Protein AF-A0A957EC47-F1 (afdb_monomer_lite)

Sequence (109 aa):
MLLVYLGIAWFFGLWLASVVTLDWWLWLALGVIGLVTAVLLRRRQKFSWGLACVGVLALGGMRYATAVPIINAQHIAYYNGSRSVTITGLVVAEPDVSDRFVNLRVDVD

pLDDT: mean 83.7, std 4.1, range [61.59, 90.0]

Secondary structure (DSSP, 8-state):
-HHHHHHHHHHHHHHHHHHS---HHHHHHHHHHHHHHHHHTTTSHHHHHHHHHHHHHHHHHHHHHHHS----TTSGGGGTT-S------EE-S--EE-SS-EE--EE--

Foldseek 3Di:
DLVVLLVVLLVLLLVVLVVDVDALVVLQVQLVVLQVVLVVCVVVVVSSSVSNSSNSSSVSSSVNNVPDDPDDPVDPVVCPPPPDDDDDFAQPDDWDDDPVDTDTDGDDD

Radius of gyration: 21.93 Å; chains: 1; bounding box: 46×29×59 Å

Structure (mmCIF, N/CA/C/O backbone):
data_AF-A0A957EC47-F1
#
_entry.id   AF-A0A957EC47-F1
#
loop_
_atom_site.group_PDB
_atom_site.id
_atom_site.type_symbol
_atom_site.label_atom_id
_atom_site.label_alt_id
_atom_site.label_comp_id
_atom_site.label_asym_id
_atom_site.label_entity_id
_atom_site.label_seq_id
_atom_site.pdbx_PDB_ins_code
_atom_site.Cartn_x
_atom_site.Cartn_y
_atom_site.Cartn_z
_atom_site.occupancy
_atom_site.B_iso_or_equiv
_atom_site.auth_seq_id
_atom_site.auth_comp_id
_atom_site.auth_asym_id
_atom_site.auth_atom_id
_atom_site.pdbx_PDB_model_num
ATOM 1 N N . MET A 1 1 ? -21.854 14.545 9.546 1.00 73.50 1 MET A N 1
ATOM 2 C CA . MET A 1 1 ? -20.525 14.679 10.192 1.00 73.50 1 MET A CA 1
ATOM 3 C C . MET A 1 1 ? -19.776 13.359 10.283 1.00 73.50 1 MET A C 1
ATOM 5 O O . MET A 1 1 ? -18.597 13.340 9.980 1.00 73.50 1 MET A O 1
ATOM 9 N N . LEU A 1 2 ? -20.440 12.245 10.613 1.00 78.56 2 LEU A N 1
ATOM 10 C CA . LEU A 1 2 ? -19.786 10.934 10.708 1.00 78.56 2 LEU A CA 1
ATOM 11 C C . LEU A 1 2 ? -19.033 10.503 9.433 1.00 78.56 2 LEU A C 1
ATOM 13 O O . LEU A 1 2 ? -17.893 10.064 9.512 1.00 78.56 2 LEU A O 1
ATOM 17 N N . LEU A 1 3 ? -19.639 10.706 8.259 1.00 80.38 3 LEU A N 1
ATOM 18 C CA . LEU A 1 3 ? -19.008 10.426 6.963 1.00 80.38 3 LEU A CA 1
ATOM 19 C C . LEU A 1 3 ? -17.696 11.196 6.753 1.00 80.38 3 LEU A C 1
ATOM 21 O O . LEU A 1 3 ? -16.766 10.657 6.167 1.00 80.38 3 LEU A O 1
ATOM 25 N N . VAL A 1 4 ? -17.600 12.427 7.271 1.00 86.88 4 VAL A N 1
ATOM 26 C CA . VAL A 1 4 ? -16.375 13.236 7.189 1.00 86.88 4 VAL A CA 1
ATOM 27 C C . VAL A 1 4 ? -15.268 12.596 8.025 1.00 86.88 4 VAL A C 1
ATOM 29 O O . VAL A 1 4 ? -14.156 12.437 7.536 1.00 86.88 4 VAL A O 1
ATOM 32 N N . TYR A 1 5 ? -15.577 12.147 9.246 1.00 84.19 5 TYR A N 1
ATOM 33 C CA . TYR A 1 5 ? -14.606 11.442 10.090 1.00 84.19 5 TYR A CA 1
ATOM 34 C C . TYR A 1 5 ? -14.149 10.114 9.478 1.00 84.19 5 TYR A C 1
ATOM 36 O O . TYR A 1 5 ? -12.961 9.810 9.525 1.00 84.19 5 TYR A O 1
ATOM 44 N N . LEU A 1 6 ? -15.060 9.353 8.862 1.00 81.31 6 LEU A N 1
ATOM 45 C CA . LEU A 1 6 ? -14.709 8.111 8.164 1.00 81.31 6 LEU A CA 1
ATOM 46 C C . LEU A 1 6 ? -13.836 8.374 6.932 1.00 81.31 6 LEU A C 1
ATOM 48 O O . LEU A 1 6 ? -12.869 7.652 6.710 1.00 81.31 6 LEU A O 1
ATOM 52 N N . GLY A 1 7 ? -14.137 9.424 6.164 1.00 86.56 7 GLY A N 1
ATOM 53 C CA . GLY A 1 7 ? -13.311 9.843 5.033 1.00 86.56 7 GLY A CA 1
ATOM 54 C C . GLY A 1 7 ? -11.905 10.256 5.471 1.00 86.56 7 GLY A C 1
ATOM 55 O O . GLY A 1 7 ? -10.924 9.790 4.899 1.00 86.56 7 GLY A O 1
ATOM 56 N N . ILE A 1 8 ? -11.791 11.063 6.531 1.00 89.00 8 ILE A N 1
ATOM 57 C CA . ILE A 1 8 ? -10.489 11.445 7.098 1.00 89.00 8 ILE A CA 1
ATOM 58 C C . ILE A 1 8 ? -9.731 10.205 7.580 1.00 89.00 8 ILE A C 1
ATOM 60 O O . ILE A 1 8 ? -8.559 10.057 7.248 1.00 89.00 8 ILE A O 1
ATOM 64 N N . ALA A 1 9 ? -10.386 9.291 8.303 1.00 87.00 9 ALA A N 1
ATOM 65 C CA . ALA A 1 9 ? -9.766 8.050 8.768 1.00 87.00 9 ALA A CA 1
ATOM 66 C C . ALA A 1 9 ? -9.257 7.185 7.601 1.00 87.00 9 ALA A C 1
ATOM 68 O O . ALA A 1 9 ? -8.156 6.646 7.676 1.00 87.00 9 ALA A O 1
ATOM 69 N N . TRP A 1 10 ? -10.015 7.109 6.504 1.00 88.19 10 TRP A N 1
ATOM 70 C CA . TRP A 1 10 ? -9.608 6.412 5.285 1.00 88.19 10 TRP A CA 1
ATOM 71 C C . TRP A 1 10 ? -8.344 7.018 4.659 1.00 88.19 10 TRP A C 1
ATOM 73 O O . TRP A 1 10 ? -7.378 6.298 4.404 1.00 88.19 10 TRP A O 1
ATOM 83 N N . PHE A 1 11 ? -8.315 8.340 4.456 1.00 89.62 11 PHE A N 1
ATOM 84 C CA . PHE A 1 11 ? -7.132 9.033 3.926 1.00 89.62 11 PHE A CA 1
ATOM 85 C C . PHE A 1 11 ? -5.923 8.914 4.855 1.00 89.62 11 PHE A C 1
ATOM 87 O O . PHE A 1 11 ? -4.800 8.729 4.388 1.00 89.62 11 PHE A O 1
ATOM 94 N N . PHE A 1 12 ? -6.146 8.965 6.168 1.00 89.19 12 PHE A N 1
ATOM 95 C CA . PHE A 1 12 ? -5.083 8.759 7.145 1.00 89.19 12 PHE A CA 1
ATOM 96 C C . PHE A 1 12 ? -4.521 7.334 7.072 1.00 89.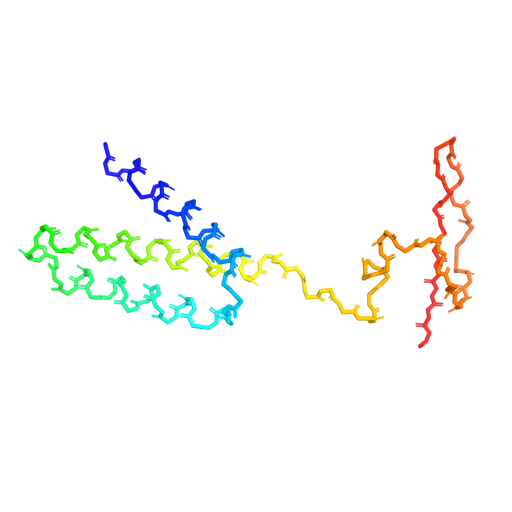19 12 PHE A C 1
ATOM 98 O O . PHE A 1 12 ? -3.319 7.143 7.213 1.00 89.19 12 PHE A O 1
ATOM 105 N N . GLY A 1 13 ? -5.368 6.341 6.788 1.00 83.81 13 GLY A N 1
ATOM 106 C CA . GLY A 1 13 ? -4.961 4.952 6.574 1.00 83.81 13 GLY A CA 1
ATOM 107 C C . GLY A 1 13 ? -4.122 4.747 5.319 1.00 83.81 13 GLY A C 1
ATOM 108 O O . GLY A 1 13 ? -3.110 4.054 5.369 1.00 83.81 13 GLY A O 1
ATOM 109 N N . LEU A 1 14 ? -4.493 5.410 4.220 1.00 86.44 14 LEU A N 1
ATOM 110 C CA . LEU A 1 14 ? -3.688 5.473 2.994 1.00 86.44 14 LEU A CA 1
ATOM 111 C C . LEU A 1 14 ? -2.298 6.061 3.267 1.00 86.44 14 LEU A C 1
ATOM 113 O O . LEU A 1 14 ? -1.291 5.474 2.878 1.00 86.44 14 LEU A O 1
ATOM 117 N N . TRP A 1 15 ? -2.242 7.199 3.964 1.00 90.00 15 TRP A N 1
ATOM 118 C CA . TRP A 1 15 ? -0.97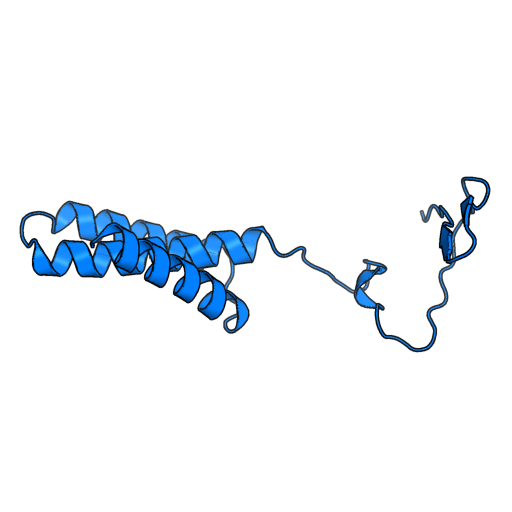4 7.831 4.326 1.00 90.00 15 TRP A CA 1
ATOM 119 C C . TRP A 1 15 ? -0.141 6.938 5.254 1.00 90.00 15 TRP A C 1
ATOM 121 O O . TRP A 1 15 ? 1.046 6.738 5.009 1.00 90.00 15 TRP A O 1
ATOM 131 N N . LEU A 1 16 ? -0.754 6.331 6.272 1.00 87.56 16 LEU A N 1
ATOM 132 C CA . LEU A 1 16 ? -0.049 5.447 7.198 1.00 87.56 16 LEU A CA 1
ATOM 133 C C . LEU A 1 16 ? 0.543 4.224 6.477 1.00 87.56 16 LEU A C 1
ATOM 135 O O . LEU A 1 16 ? 1.693 3.876 6.724 1.00 87.56 16 LEU A O 1
ATOM 139 N N . ALA A 1 17 ? -0.186 3.624 5.534 1.00 86.44 17 ALA A N 1
ATOM 140 C CA . ALA A 1 17 ? 0.324 2.525 4.711 1.00 86.44 17 ALA A CA 1
ATOM 141 C C . ALA A 1 17 ? 1.409 2.947 3.710 1.00 86.44 17 ALA A C 1
ATOM 143 O O . ALA A 1 17 ? 2.174 2.102 3.255 1.00 86.44 17 ALA A O 1
ATOM 144 N N . SER A 1 18 ? 1.515 4.239 3.386 1.00 84.19 18 SER A N 1
ATOM 145 C CA . SER A 1 18 ? 2.631 4.752 2.583 1.00 84.19 18 SER A CA 1
ATOM 146 C C . SER A 1 18 ? 3.940 4.846 3.371 1.00 84.19 18 SER A C 1
ATOM 148 O O . SER A 1 18 ? 5.013 4.717 2.789 1.00 84.19 18 SER A O 1
ATOM 150 N N . VAL A 1 19 ? 3.856 5.048 4.690 1.00 88.00 19 VAL A N 1
ATOM 151 C CA . VAL A 1 19 ? 5.027 5.166 5.574 1.00 88.00 19 VAL A CA 1
ATOM 152 C C . VAL A 1 19 ? 5.410 3.812 6.163 1.00 88.00 19 VAL A C 1
ATOM 154 O O . VAL A 1 19 ? 6.590 3.529 6.361 1.00 88.00 19 VAL A O 1
ATOM 157 N N . VAL A 1 20 ? 4.418 2.970 6.455 1.00 85.81 20 VAL A N 1
ATOM 158 C CA . VAL A 1 20 ? 4.630 1.681 7.102 1.00 85.81 20 VAL A CA 1
ATOM 159 C C . VAL A 1 20 ? 4.477 0.548 6.093 1.00 85.81 20 VAL A C 1
ATOM 161 O O . VAL A 1 20 ? 3.379 0.255 5.619 1.00 85.81 20 VAL A O 1
ATOM 164 N N . THR A 1 21 ? 5.581 -0.141 5.816 1.00 80.50 21 THR A N 1
ATOM 165 C CA . THR A 1 21 ? 5.620 -1.327 4.955 1.00 80.50 21 THR A CA 1
ATOM 166 C C . THR A 1 21 ? 5.109 -2.549 5.719 1.00 80.50 21 THR A C 1
ATOM 168 O O . THR A 1 21 ? 5.888 -3.359 6.219 1.00 80.50 21 THR A O 1
ATOM 171 N N . LEU A 1 22 ? 3.789 -2.647 5.870 1.00 81.38 22 LEU A N 1
ATOM 172 C CA . LEU A 1 22 ? 3.109 -3.851 6.352 1.00 81.38 22 LEU A CA 1
ATOM 173 C C . LEU A 1 22 ? 2.526 -4.638 5.179 1.00 81.38 22 LEU A C 1
ATOM 175 O O . LEU A 1 22 ? 1.958 -4.051 4.256 1.00 81.38 22 LEU A O 1
ATOM 179 N N . ASP A 1 23 ? 2.568 -5.965 5.283 1.00 84.50 23 ASP A N 1
ATOM 180 C CA . ASP A 1 23 ? 1.867 -6.848 4.356 1.00 84.50 23 ASP A CA 1
ATOM 181 C C . ASP A 1 23 ? 0.357 -6.591 4.371 1.00 84.50 23 ASP A C 1
ATOM 183 O O . ASP A 1 23 ? -0.260 -6.320 5.408 1.00 84.50 23 ASP A O 1
ATOM 187 N N . TRP A 1 24 ? -0.266 -6.736 3.203 1.00 83.25 24 TRP A N 1
ATOM 188 C CA . TRP A 1 24 ? -1.696 -6.485 3.013 1.00 83.25 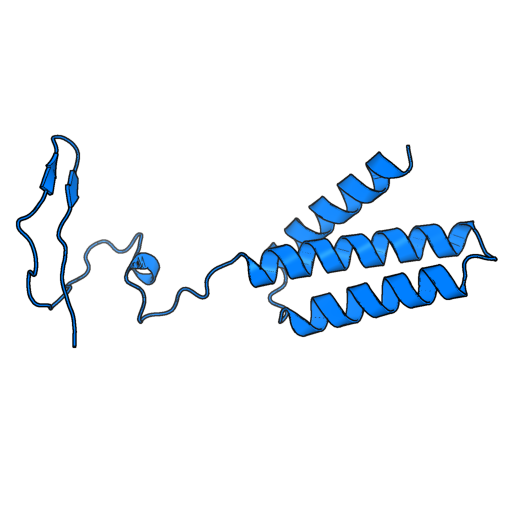24 TRP A CA 1
ATOM 189 C C . TRP A 1 24 ? -2.590 -7.334 3.935 1.00 83.25 24 TRP A C 1
ATOM 191 O O . TRP A 1 24 ? -3.657 -6.874 4.347 1.00 83.25 24 TRP A O 1
ATOM 201 N N . TRP A 1 25 ? -2.151 -8.543 4.307 1.00 86.50 25 TRP A N 1
ATOM 202 C CA . TRP A 1 25 ? -2.868 -9.420 5.238 1.00 86.50 25 TRP A CA 1
ATOM 203 C C . TRP A 1 25 ? -2.983 -8.834 6.642 1.00 86.50 25 TRP A C 1
ATOM 205 O O . TRP A 1 25 ? -4.022 -8.994 7.282 1.00 86.50 25 TRP A O 1
ATOM 215 N N . LEU A 1 26 ? -1.947 -8.141 7.124 1.00 87.06 26 LEU A N 1
ATOM 216 C CA . LEU A 1 26 ? -1.963 -7.524 8.450 1.00 87.06 26 LEU A CA 1
ATOM 217 C C . LEU A 1 26 ? -2.943 -6.349 8.485 1.00 87.06 26 LEU A C 1
ATOM 219 O O . LEU A 1 26 ? -3.727 -6.228 9.427 1.00 87.06 26 LEU A O 1
ATOM 223 N N . TRP A 1 27 ? -2.966 -5.536 7.425 1.00 86.38 27 TRP A N 1
ATOM 224 C CA . TRP A 1 27 ? -3.960 -4.474 7.259 1.00 86.38 27 TRP A CA 1
ATOM 225 C C . TRP A 1 27 ? -5.389 -5.022 7.226 1.00 86.38 27 TRP A C 1
ATOM 227 O O . TRP A 1 27 ? -6.275 -4.486 7.895 1.00 86.38 27 TRP A O 1
ATOM 237 N N . LEU A 1 28 ? -5.606 -6.127 6.507 1.00 86.25 28 LEU A N 1
ATOM 238 C CA . LEU A 1 28 ? -6.898 -6.806 6.459 1.00 86.25 28 LEU A CA 1
ATOM 239 C C . LEU A 1 28 ? -7.300 -7.328 7.844 1.00 86.25 28 LEU A C 1
ATOM 241 O O . LEU A 1 28 ? -8.415 -7.063 8.291 1.00 86.25 28 LEU A O 1
ATOM 245 N N . ALA A 1 29 ? -6.399 -8.020 8.544 1.00 89.06 29 ALA A N 1
ATOM 246 C CA . ALA A 1 29 ? -6.662 -8.557 9.876 1.00 89.06 29 ALA A CA 1
ATOM 247 C C . ALA A 1 29 ? -7.044 -7.445 10.867 1.00 89.06 29 ALA A C 1
ATOM 249 O O . ALA A 1 29 ? -8.056 -7.563 11.559 1.00 89.06 29 ALA A O 1
ATOM 250 N N . LEU A 1 30 ? -6.299 -6.335 10.883 1.00 87.88 30 LEU A N 1
ATOM 251 C CA . LEU A 1 30 ? -6.605 -5.170 11.719 1.00 87.88 30 LEU A CA 1
ATOM 252 C C . LEU A 1 30 ? -7.961 -4.544 11.366 1.00 87.88 30 LEU A C 1
ATOM 254 O O . LEU A 1 30 ? -8.740 -4.221 12.266 1.00 87.88 30 LEU A O 1
ATOM 258 N N . GLY A 1 31 ? -8.273 -4.420 10.073 1.00 87.75 31 GLY A N 1
ATOM 259 C CA . GLY A 1 31 ? -9.558 -3.902 9.603 1.00 87.75 31 GLY A CA 1
ATOM 260 C C . GLY A 1 31 ? -10.736 -4.775 10.024 1.00 87.75 31 GLY A C 1
ATOM 261 O O . GLY A 1 31 ? -11.718 -4.270 10.571 1.00 87.75 31 GLY A O 1
ATOM 262 N N . VAL A 1 32 ? -10.620 -6.093 9.842 1.00 88.56 32 VAL A N 1
ATOM 263 C CA . VAL A 1 32 ? -11.654 -7.061 10.232 1.00 88.56 32 VAL A CA 1
ATOM 264 C C . VAL A 1 32 ? -11.844 -7.071 11.744 1.00 88.56 32 VAL A C 1
ATOM 266 O O . VAL A 1 32 ? -12.979 -6.968 12.205 1.00 88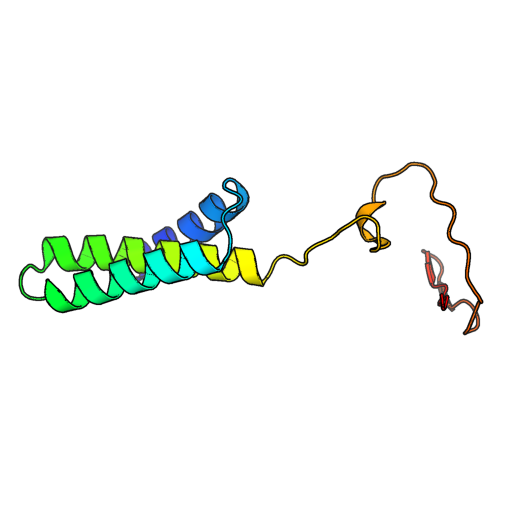.56 32 VAL A O 1
ATOM 269 N N . ILE A 1 33 ? -10.765 -7.126 12.528 1.00 88.88 33 ILE A N 1
ATOM 270 C CA . ILE A 1 33 ? -10.851 -7.092 13.994 1.00 88.88 33 ILE A CA 1
ATOM 271 C C . ILE A 1 33 ? -11.507 -5.784 14.453 1.00 88.88 33 ILE A C 1
ATOM 273 O O . ILE A 1 33 ? -12.421 -5.822 15.280 1.00 88.88 33 ILE A O 1
ATOM 277 N N . GLY A 1 34 ? -11.107 -4.640 13.890 1.00 84.62 34 GLY A N 1
ATOM 278 C CA . GLY A 1 34 ? -11.690 -3.332 14.202 1.00 84.62 34 GLY A CA 1
ATOM 279 C C . GLY A 1 34 ? -13.190 -3.261 13.902 1.00 84.62 34 GLY A C 1
ATOM 280 O O . GLY A 1 34 ? -13.972 -2.797 14.731 1.00 84.62 34 GLY A O 1
ATOM 281 N N . LEU A 1 3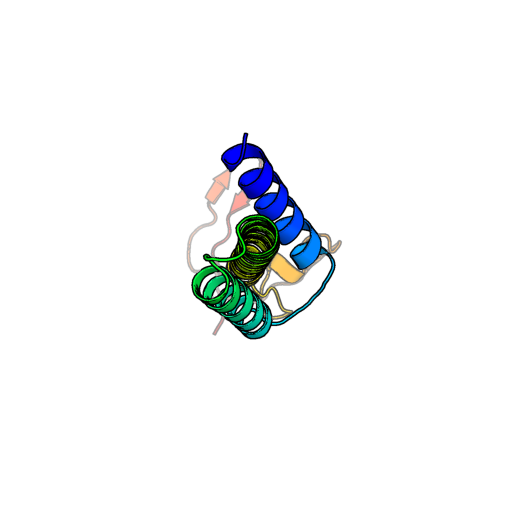5 ? -13.626 -3.796 12.761 1.00 85.38 35 LEU A N 1
ATOM 282 C CA . LEU A 1 35 ? -15.044 -3.823 12.394 1.00 85.38 35 LEU A CA 1
ATOM 283 C C . LEU A 1 35 ? -15.857 -4.819 13.229 1.00 85.38 35 LEU A C 1
ATOM 285 O O . LEU A 1 35 ? -16.938 -4.476 13.708 1.00 85.38 35 LEU A O 1
ATOM 289 N N . VAL A 1 36 ? -15.345 -6.030 13.456 1.00 87.62 36 VAL A N 1
ATOM 290 C CA . VAL A 1 36 ? -16.024 -7.055 14.267 1.00 87.62 36 VAL A CA 1
ATOM 291 C C . VAL A 1 36 ? -16.204 -6.562 15.702 1.00 87.62 36 VAL A C 1
ATOM 293 O O . VAL A 1 36 ? -17.301 -6.641 16.258 1.00 87.62 36 VAL A O 1
ATOM 296 N N . THR A 1 37 ? -15.158 -5.983 16.291 1.00 84.94 37 THR A N 1
ATOM 297 C CA . THR A 1 37 ? -15.235 -5.396 17.636 1.00 84.94 37 THR A CA 1
ATOM 298 C C . THR A 1 37 ? -16.166 -4.183 17.677 1.00 84.94 37 THR A C 1
ATOM 300 O O . THR A 1 37 ? -16.941 -4.061 18.628 1.00 84.94 37 THR A O 1
ATOM 303 N N . ALA A 1 38 ? -16.194 -3.339 16.639 1.00 85.56 38 ALA A N 1
ATOM 304 C CA . ALA A 1 38 ? -17.159 -2.241 16.536 1.00 85.56 38 ALA A CA 1
ATOM 305 C C . ALA A 1 38 ? -18.617 -2.738 16.529 1.00 85.56 38 ALA A C 1
ATOM 307 O O . ALA A 1 38 ? -19.464 -2.148 17.210 1.00 85.56 38 ALA A O 1
ATOM 308 N N . VAL A 1 39 ? -18.906 -3.833 15.813 1.00 84.81 39 VAL A N 1
ATOM 309 C CA . VAL A 1 39 ? -20.242 -4.453 15.748 1.00 84.81 39 VAL A CA 1
ATOM 310 C C . VAL A 1 39 ? -20.623 -5.099 17.082 1.00 84.81 39 VAL A C 1
ATOM 312 O O . VAL A 1 39 ? -21.747 -4.905 17.555 1.00 84.81 39 VAL A O 1
ATOM 315 N N . LEU A 1 40 ? -19.700 -5.813 17.732 1.00 86.19 40 LEU A N 1
ATOM 316 C CA . LEU A 1 40 ? -19.929 -6.423 19.047 1.00 86.19 40 LEU A CA 1
ATOM 317 C C . LEU A 1 40 ? -20.193 -5.363 20.128 1.00 86.19 40 LEU A C 1
ATOM 319 O O . LEU A 1 40 ? -21.102 -5.514 20.947 1.00 86.19 40 LEU A O 1
ATOM 323 N N . LEU A 1 41 ? -19.458 -4.247 20.095 1.00 84.12 41 LEU A N 1
ATOM 324 C CA . LEU A 1 41 ? -19.594 -3.145 21.049 1.00 84.12 41 LEU A CA 1
ATOM 325 C C . LEU A 1 41 ? -20.618 -2.084 20.615 1.00 84.12 41 LEU A C 1
ATOM 327 O O . LEU A 1 41 ? -20.680 -1.020 21.233 1.00 84.12 41 LEU A O 1
ATOM 331 N N . ARG A 1 42 ? -21.494 -2.362 19.637 1.00 78.25 42 ARG A N 1
ATOM 332 C CA . ARG A 1 42 ? -22.526 -1.410 19.161 1.00 78.25 42 ARG A CA 1
ATOM 333 C C . ARG A 1 42 ? -23.436 -0.852 20.263 1.00 78.25 42 ARG A C 1
ATOM 335 O O . ARG A 1 42 ? -23.964 0.248 20.134 1.00 78.25 42 ARG A O 1
ATOM 342 N N . ARG A 1 43 ? -23.601 -1.584 21.376 1.00 78.75 43 ARG A N 1
ATOM 343 C CA . ARG A 1 43 ? -24.344 -1.117 22.566 1.00 78.75 43 ARG A CA 1
ATOM 344 C C . ARG A 1 43 ? -23.636 0.024 23.308 1.00 78.75 43 ARG A C 1
ATOM 346 O O . ARG A 1 43 ? -24.287 0.807 23.989 1.00 78.75 43 ARG A O 1
ATOM 353 N N . ARG A 1 44 ? -22.316 0.148 23.166 1.00 75.56 44 ARG A N 1
ATOM 354 C CA . ARG A 1 44 ? -21.483 1.226 23.713 1.00 75.56 44 ARG A CA 1
ATOM 355 C C . ARG A 1 44 ? -21.148 2.202 22.580 1.00 75.56 44 ARG A C 1
ATOM 357 O O . ARG A 1 44 ? -20.009 2.264 22.125 1.00 75.56 44 ARG A O 1
ATOM 364 N N . GLN A 1 45 ? -22.160 2.961 22.146 1.00 70.88 45 GLN A N 1
ATOM 365 C CA . GLN A 1 45 ? -22.133 3.909 21.014 1.00 70.88 45 GLN A CA 1
ATOM 366 C C . GLN A 1 45 ? -20.795 4.657 20.846 1.00 70.88 45 GLN A C 1
ATOM 368 O O . GLN A 1 45 ? -20.215 4.629 19.769 1.00 70.88 45 GLN A O 1
ATOM 373 N N . LYS A 1 46 ? -20.248 5.263 21.912 1.00 76.06 46 LYS A N 1
ATOM 374 C CA . LYS A 1 46 ? -18.985 6.028 21.842 1.00 76.06 46 LYS A CA 1
ATOM 375 C C . LYS A 1 46 ? -17.763 5.183 21.450 1.00 76.06 46 LYS A C 1
ATOM 377 O O . LYS A 1 46 ? -16.925 5.650 20.690 1.00 76.06 46 LYS A O 1
ATOM 382 N N . PHE A 1 47 ? -17.665 3.952 21.953 1.00 76.69 47 PHE A N 1
ATOM 383 C CA . PHE A 1 47 ? -16.540 3.052 21.668 1.00 76.69 47 PHE A CA 1
ATOM 384 C C . PHE A 1 47 ? -16.663 2.418 20.278 1.00 76.69 47 PHE A C 1
ATOM 386 O O . PHE A 1 47 ? -15.672 2.296 19.563 1.00 76.69 47 PHE A O 1
ATOM 393 N N . SER A 1 48 ? -17.891 2.073 19.879 1.00 79.44 48 SER A N 1
ATOM 394 C CA . SER A 1 48 ? -18.191 1.482 18.569 1.00 79.44 48 SER A CA 1
ATOM 395 C C . SER A 1 48 ? -17.754 2.390 17.413 1.00 79.44 48 SER A C 1
ATOM 397 O O . SER A 1 48 ? -17.129 1.914 16.470 1.00 79.44 48 SER A O 1
ATOM 399 N N . TRP A 1 49 ? -17.977 3.705 17.520 1.00 78.62 49 TRP A N 1
ATOM 400 C CA . TRP A 1 49 ? -17.559 4.653 16.482 1.00 78.62 49 TRP A CA 1
ATOM 401 C C . TRP A 1 49 ? -16.038 4.813 16.370 1.00 78.62 49 TRP A C 1
ATOM 403 O O . TRP A 1 49 ? -15.523 4.889 15.258 1.00 78.62 49 TRP A O 1
ATOM 413 N N . GLY A 1 50 ? -15.308 4.807 17.492 1.00 81.19 50 GLY A N 1
ATOM 414 C CA . GLY A 1 50 ? -13.841 4.842 17.471 1.00 81.19 50 GLY A CA 1
ATOM 415 C C . GLY A 1 50 ? -13.248 3.609 16.784 1.00 81.19 50 GLY A C 1
ATOM 416 O O . GLY A 1 50 ? -12.382 3.731 15.921 1.00 81.19 50 GLY A O 1
ATOM 417 N N . LEU A 1 51 ? -13.783 2.428 17.101 1.00 80.75 51 LEU A N 1
ATOM 418 C CA . LEU A 1 51 ? -13.373 1.160 16.488 1.00 80.75 51 LEU A CA 1
ATOM 419 C C . LEU A 1 51 ? -13.744 1.084 15.002 1.00 80.75 51 LEU A C 1
ATOM 421 O O . LEU A 1 51 ? -12.951 0.597 14.199 1.00 80.75 51 LEU A O 1
ATOM 425 N N . ALA A 1 52 ? -14.898 1.634 14.613 1.00 80.00 52 ALA A N 1
ATOM 426 C CA . ALA A 1 52 ? -15.283 1.744 13.209 1.00 80.00 52 ALA A CA 1
ATOM 427 C C . ALA A 1 52 ? -14.306 2.632 12.417 1.00 80.00 52 ALA A C 1
ATOM 429 O O . ALA A 1 52 ? -13.905 2.255 11.318 1.00 80.00 52 ALA A O 1
ATOM 430 N N . CYS A 1 53 ? -13.863 3.765 12.979 1.00 81.38 53 CYS A N 1
ATOM 431 C CA . CYS A 1 53 ? -12.838 4.605 12.352 1.00 81.38 53 CYS A CA 1
ATOM 432 C C . CYS A 1 53 ? -11.505 3.864 12.187 1.00 81.38 53 CYS A C 1
ATOM 434 O O . CYS A 1 53 ? -10.898 3.951 11.123 1.00 81.38 53 CYS A O 1
ATOM 436 N N . VAL A 1 54 ? -11.067 3.106 13.199 1.00 83.94 54 VAL A N 1
ATOM 437 C CA . VAL A 1 54 ? -9.846 2.283 13.111 1.00 83.94 54 VAL A CA 1
ATOM 438 C C . VAL A 1 54 ? -9.987 1.199 12.037 1.00 83.94 54 VAL A C 1
ATOM 440 O O . VAL A 1 54 ? -9.061 0.988 11.257 1.00 83.94 54 VAL A O 1
ATOM 443 N N . GLY A 1 55 ? -11.155 0.558 11.941 1.00 85.31 55 GLY A N 1
ATOM 444 C CA . GLY A 1 55 ? -11.440 -0.427 10.897 1.00 85.31 55 GLY A CA 1
ATOM 445 C C . GLY A 1 55 ? -11.367 0.172 9.489 1.00 85.31 55 GLY A C 1
ATOM 446 O O . GLY A 1 55 ? -10.717 -0.389 8.609 1.00 85.31 55 GLY A O 1
ATOM 447 N N . VAL A 1 56 ? -11.973 1.344 9.283 1.00 85.69 56 VAL A N 1
ATOM 448 C CA . VAL A 1 56 ? -11.940 2.058 7.993 1.00 85.69 56 VAL A CA 1
ATOM 449 C C . VAL A 1 56 ? -10.532 2.550 7.648 1.00 85.69 56 VAL A C 1
ATOM 451 O O . VAL A 1 56 ? -10.129 2.455 6.491 1.00 85.69 56 VAL A O 1
ATOM 454 N N . LEU A 1 57 ? -9.754 2.998 8.636 1.00 88.25 57 LEU A N 1
ATOM 455 C CA . LEU A 1 57 ? -8.342 3.345 8.461 1.00 88.25 57 LEU A CA 1
ATOM 456 C C . LEU A 1 57 ? -7.542 2.134 7.967 1.00 88.25 57 LEU A C 1
ATOM 458 O O . LEU A 1 57 ? -6.826 2.226 6.970 1.00 88.25 57 LEU A O 1
ATOM 462 N N . ALA A 1 58 ? -7.700 0.983 8.618 1.00 86.31 58 ALA A N 1
ATOM 463 C CA . ALA A 1 58 ? -6.974 -0.223 8.241 1.00 86.31 58 ALA A CA 1
ATOM 464 C C . ALA A 1 58 ? -7.357 -0.734 6.838 1.00 86.31 58 ALA A C 1
ATOM 466 O O . ALA A 1 58 ? -6.490 -1.165 6.079 1.00 86.31 58 ALA A O 1
ATOM 467 N N . LEU A 1 59 ? -8.630 -0.607 6.448 1.00 85.75 59 LEU A N 1
ATOM 468 C CA . LEU A 1 59 ? -9.074 -0.904 5.082 1.00 85.75 59 LEU A CA 1
ATOM 469 C C . LEU A 1 59 ? -8.480 0.061 4.044 1.00 85.75 59 LEU A C 1
ATOM 471 O O . LEU A 1 59 ? -8.128 -0.373 2.945 1.00 85.75 59 LEU A O 1
ATOM 475 N N . GLY A 1 60 ? -8.317 1.340 4.392 1.00 86.19 60 GLY A N 1
ATOM 476 C CA . GLY A 1 60 ? -7.603 2.310 3.557 1.00 86.19 60 GLY A CA 1
ATOM 477 C C . GLY A 1 60 ? -6.153 1.887 3.315 1.00 86.19 60 GLY A C 1
ATOM 478 O O . GLY A 1 60 ? -5.681 1.909 2.176 1.00 86.19 60 GLY A O 1
ATOM 479 N N . GLY A 1 61 ? -5.479 1.403 4.362 1.00 84.81 61 GLY A N 1
ATOM 480 C CA . GLY A 1 61 ? -4.123 0.867 4.258 1.00 84.81 61 GLY A CA 1
ATOM 481 C C . GLY A 1 61 ? -4.027 -0.414 3.424 1.00 84.81 61 GLY A C 1
ATOM 482 O O . GLY A 1 61 ? -3.159 -0.524 2.560 1.00 84.81 61 GLY A O 1
ATOM 483 N N . MET A 1 62 ? -4.979 -1.342 3.577 1.00 87.56 62 MET A N 1
ATOM 484 C CA . MET A 1 62 ? -5.077 -2.539 2.728 1.00 87.56 62 MET A CA 1
ATOM 485 C C . MET A 1 62 ? -5.263 -2.167 1.250 1.00 87.56 62 MET A C 1
ATOM 487 O O . MET A 1 62 ? -4.632 -2.756 0.366 1.00 87.56 62 MET A O 1
ATOM 491 N N . ARG A 1 63 ? -6.122 -1.181 0.957 1.00 87.25 63 ARG A N 1
ATOM 492 C CA . ARG A 1 63 ? -6.355 -0.720 -0.417 1.00 87.25 63 ARG A CA 1
ATOM 493 C C . ARG A 1 63 ? -5.089 -0.142 -1.035 1.00 87.25 63 ARG A C 1
ATOM 495 O O . ARG A 1 63 ? -4.870 -0.364 -2.221 1.00 87.25 63 ARG A O 1
ATOM 502 N N . TYR A 1 64 ? -4.279 0.571 -0.253 1.00 86.75 64 TYR A N 1
ATOM 503 C CA . TYR A 1 64 ? -2.977 1.062 -0.697 1.00 86.75 64 TYR A CA 1
ATOM 504 C C . TYR A 1 64 ? -2.011 -0.095 -0.971 1.00 86.75 64 TYR A C 1
ATOM 506 O O . TYR A 1 64 ? -1.512 -0.215 -2.085 1.00 86.75 64 TYR A O 1
ATOM 514 N N . ALA A 1 65 ? -1.829 -0.996 -0.001 1.00 84.06 65 ALA A N 1
ATOM 515 C CA . ALA A 1 65 ? -0.903 -2.125 -0.107 1.00 84.06 65 ALA A CA 1
ATOM 516 C C . ALA A 1 65 ? -1.215 -3.059 -1.292 1.00 84.06 65 ALA A C 1
ATOM 518 O O . ALA A 1 65 ? -0.310 -3.639 -1.876 1.00 84.06 65 ALA A O 1
ATOM 519 N N . THR A 1 66 ? -2.491 -3.186 -1.667 1.00 84.75 66 THR A N 1
ATOM 520 C CA . THR A 1 66 ? -2.924 -3.973 -2.838 1.00 84.75 66 THR A CA 1
ATOM 521 C C . THR A 1 66 ? -2.865 -3.200 -4.156 1.00 84.75 66 THR A C 1
ATOM 523 O O . THR A 1 66 ? -2.810 -3.812 -5.218 1.00 84.75 66 THR A O 1
ATOM 526 N N . ALA A 1 67 ? -2.906 -1.865 -4.116 1.00 86.19 67 ALA A N 1
ATOM 527 C CA . ALA A 1 67 ? -2.831 -1.024 -5.310 1.00 86.19 67 ALA A CA 1
ATOM 528 C C . ALA A 1 67 ? -1.403 -0.813 -5.795 1.00 86.19 67 ALA A C 1
ATOM 530 O O . ALA A 1 67 ? -1.195 -0.608 -6.990 1.00 86.19 67 ALA A O 1
ATOM 531 N N . VAL A 1 68 ? -0.449 -0.765 -4.863 1.00 82.75 68 VAL A N 1
ATOM 532 C CA . VAL A 1 68 ? 0.944 -0.480 -5.184 1.00 82.75 68 VAL A CA 1
ATOM 533 C C . VAL A 1 68 ? 1.548 -1.719 -5.846 1.00 82.75 68 VAL A C 1
ATOM 535 O O . VAL A 1 68 ? 1.627 -2.769 -5.207 1.00 82.75 68 VAL A O 1
ATOM 538 N N . PRO A 1 69 ? 1.971 -1.627 -7.119 1.00 80.12 69 PRO A N 1
ATOM 539 C CA . PRO A 1 69 ? 2.648 -2.733 -7.770 1.00 80.12 69 PRO A CA 1
ATOM 540 C C . PRO A 1 69 ? 3.999 -2.982 -7.097 1.00 80.12 69 PRO A C 1
ATOM 542 O O . PRO A 1 69 ? 4.720 -2.047 -6.741 1.00 80.12 69 PRO A O 1
ATOM 545 N N . ILE A 1 70 ? 4.361 -4.255 -6.949 1.00 80.75 70 ILE A N 1
ATOM 546 C CA . ILE A 1 70 ? 5.672 -4.652 -6.434 1.00 80.75 70 ILE A CA 1
ATOM 547 C C . ILE A 1 70 ? 6.687 -4.469 -7.566 1.00 80.75 70 ILE A C 1
ATOM 549 O O . ILE A 1 70 ? 6.869 -5.348 -8.405 1.00 80.75 70 ILE A O 1
ATOM 553 N N . ILE A 1 71 ? 7.330 -3.304 -7.607 1.00 82.81 71 ILE A N 1
ATOM 554 C CA . ILE A 1 71 ? 8.385 -2.998 -8.576 1.00 82.81 71 ILE A CA 1
ATOM 555 C C . ILE A 1 71 ? 9.708 -3.536 -8.025 1.00 82.81 71 ILE A C 1
ATOM 557 O O . ILE A 1 71 ? 1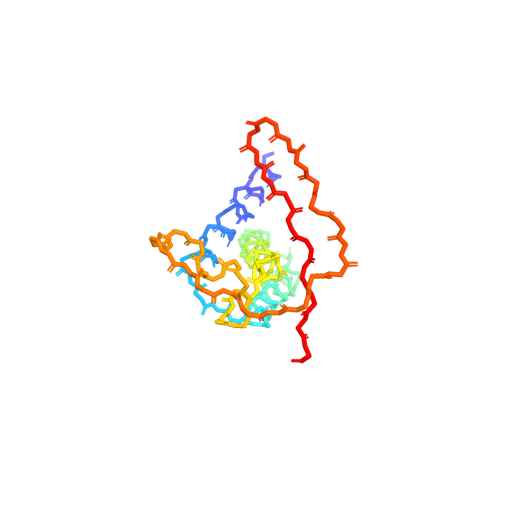0.223 -3.048 -7.021 1.00 82.81 71 ILE A O 1
ATOM 561 N N . ASN A 1 72 ? 10.261 -4.548 -8.685 1.00 83.19 72 ASN A N 1
ATOM 562 C CA . ASN A 1 72 ? 11.551 -5.154 -8.345 1.00 83.19 72 ASN A CA 1
ATOM 563 C C . ASN A 1 72 ? 12.528 -5.043 -9.528 1.00 83.19 72 ASN A C 1
ATOM 565 O O . ASN A 1 72 ? 12.142 -4.587 -10.598 1.00 83.19 72 ASN A O 1
ATOM 569 N N . ALA A 1 73 ? 13.770 -5.507 -9.365 1.00 82.81 73 ALA A N 1
ATOM 570 C CA . ALA A 1 73 ? 14.798 -5.446 -10.412 1.00 82.81 73 ALA A CA 1
ATOM 571 C C . ALA A 1 73 ? 14.433 -6.167 -11.730 1.00 82.81 73 ALA A C 1
ATOM 573 O O . ALA A 1 73 ? 15.087 -5.941 -12.740 1.00 82.81 73 ALA A O 1
ATOM 574 N N . GLN A 1 74 ? 13.392 -7.008 -11.749 1.00 83.00 74 GLN A N 1
ATOM 575 C CA . GLN A 1 74 ? 12.882 -7.616 -12.984 1.00 83.00 74 GLN A CA 1
ATOM 576 C C . GLN A 1 74 ? 11.902 -6.713 -13.747 1.00 83.00 74 GLN A C 1
ATOM 578 O O . GLN A 1 74 ? 11.533 -7.015 -14.876 1.00 83.00 74 GLN A O 1
ATOM 583 N N . HIS A 1 75 ? 11.484 -5.591 -13.161 1.00 82.06 75 HIS A N 1
ATOM 584 C CA . HIS A 1 75 ? 10.633 -4.605 -13.814 1.00 82.06 75 HIS A CA 1
ATOM 585 C C . HIS A 1 75 ? 11.478 -3.445 -14.338 1.00 82.06 75 HIS A C 1
ATOM 587 O O . HIS A 1 75 ? 12.212 -2.815 -13.580 1.00 82.06 75 HIS A O 1
ATOM 593 N N . ILE A 1 76 ? 11.294 -3.066 -15.606 1.00 83.44 76 ILE A N 1
ATOM 594 C CA . ILE A 1 76 ? 11.977 -1.904 -16.212 1.00 83.44 76 ILE A CA 1
ATOM 595 C C . ILE A 1 76 ? 11.725 -0.623 -15.396 1.00 83.44 76 ILE A C 1
ATOM 597 O O . ILE A 1 76 ? 12.629 0.189 -15.212 1.00 83.44 76 ILE A O 1
ATOM 601 N N . ALA A 1 77 ? 10.523 -0.485 -14.822 1.00 84.19 77 ALA A N 1
ATOM 602 C CA . ALA A 1 77 ? 10.147 0.646 -13.977 1.00 84.19 77 ALA A CA 1
ATOM 603 C C . ALA A 1 77 ? 11.032 0.819 -12.726 1.00 84.19 77 ALA A C 1
ATOM 605 O O . ALA A 1 77 ? 11.107 1.928 -12.200 1.00 84.19 77 ALA A O 1
ATOM 606 N N . TYR A 1 78 ? 11.721 -0.233 -12.265 1.00 85.25 78 TYR A N 1
ATOM 607 C CA . TYR A 1 78 ? 12.681 -0.158 -11.157 1.00 85.25 78 TYR A CA 1
ATOM 608 C C . TYR A 1 78 ? 13.868 0.749 -11.478 1.00 85.25 78 TYR A C 1
ATOM 610 O O . TYR A 1 78 ? 14.409 1.409 -10.596 1.00 85.25 78 TYR A O 1
ATOM 618 N N . TYR A 1 79 ? 14.248 0.817 -12.752 1.00 86.38 79 TYR A N 1
ATOM 619 C CA . TYR A 1 79 ? 15.385 1.608 -13.198 1.00 86.38 79 TYR A CA 1
ATOM 620 C C . TYR A 1 79 ? 15.009 3.041 -13.602 1.00 86.38 79 TYR A C 1
ATOM 622 O O . TYR A 1 79 ? 15.879 3.803 -14.036 1.00 86.38 79 TYR A O 1
ATOM 630 N N . ASN A 1 80 ? 13.745 3.445 -13.425 1.00 87.00 80 ASN A N 1
ATOM 631 C CA . ASN A 1 80 ? 13.313 4.823 -13.652 1.00 87.00 80 ASN A CA 1
ATOM 632 C C . ASN A 1 80 ? 14.127 5.793 -12.775 1.00 87.00 80 ASN A C 1
ATOM 634 O O . ASN A 1 80 ? 14.208 5.632 -11.561 1.00 87.00 80 ASN A O 1
ATOM 638 N N . GLY A 1 81 ? 14.732 6.812 -13.394 1.00 84.69 81 GLY A N 1
ATOM 639 C CA . GLY A 1 81 ? 15.609 7.783 -12.721 1.00 84.69 81 GLY A CA 1
ATOM 640 C C . GLY A 1 81 ? 17.102 7.433 -12.753 1.00 84.69 81 GLY A C 1
ATOM 641 O O . GLY A 1 81 ? 17.931 8.275 -12.407 1.00 84.69 81 GLY A O 1
ATOM 642 N N . SER A 1 82 ? 17.469 6.237 -13.221 1.00 85.94 82 SER A N 1
ATOM 643 C CA . SER A 1 82 ? 18.867 5.906 -13.514 1.00 85.94 82 SER A CA 1
ATOM 644 C C . SER A 1 82 ? 19.354 6.678 -14.742 1.00 85.94 82 SER A C 1
ATOM 646 O O . SER A 1 82 ? 18.610 6.875 -15.700 1.00 85.94 82 SER A O 1
ATOM 648 N N . ARG A 1 83 ? 20.624 7.101 -14.742 1.00 82.12 83 ARG A N 1
ATOM 649 C CA . ARG A 1 83 ? 21.202 7.905 -15.837 1.00 82.12 83 ARG A CA 1
ATOM 650 C C . ARG A 1 83 ? 21.250 7.153 -17.173 1.00 82.12 83 ARG A C 1
ATOM 652 O O . ARG A 1 83 ? 21.131 7.771 -18.225 1.00 82.12 83 ARG A O 1
ATOM 659 N N . SER A 1 84 ? 21.451 5.840 -17.124 1.00 83.88 84 SER A N 1
ATOM 660 C CA . SER A 1 84 ? 21.481 4.957 -18.289 1.00 83.88 84 SER A CA 1
ATOM 661 C C . SER A 1 84 ? 21.176 3.525 -17.861 1.00 83.88 84 SER A C 1
ATOM 663 O O . SER A 1 84 ? 21.697 3.072 -16.842 1.00 83.88 84 SER A O 1
ATOM 665 N N . VAL A 1 85 ? 20.376 2.816 -18.653 1.00 84.25 85 VAL A N 1
ATOM 666 C CA . VAL A 1 85 ? 20.009 1.409 -18.442 1.00 84.25 85 VAL A CA 1
ATOM 667 C C . VAL A 1 85 ? 20.177 0.694 -19.775 1.00 84.25 85 VAL A C 1
ATOM 669 O O . VAL A 1 85 ? 19.666 1.171 -20.787 1.00 84.25 85 VAL A O 1
ATOM 672 N N . THR A 1 86 ? 20.892 -0.428 -19.788 1.00 85.06 86 THR A N 1
ATOM 673 C CA . THR A 1 86 ? 21.031 -1.266 -20.985 1.00 85.06 86 THR A CA 1
ATOM 674 C C . THR A 1 86 ? 19.984 -2.366 -20.933 1.00 85.06 86 THR A C 1
ATOM 676 O O . THR A 1 86 ? 20.000 -3.188 -20.021 1.00 85.06 86 THR A O 1
ATOM 679 N N . ILE A 1 87 ? 19.083 -2.382 -21.913 1.00 81.56 87 ILE A N 1
ATOM 680 C CA . ILE A 1 87 ? 18.065 -3.422 -22.077 1.00 81.56 87 ILE A CA 1
ATOM 681 C C . ILE A 1 87 ? 18.485 -4.276 -23.272 1.00 81.56 87 ILE A C 1
ATOM 683 O O . ILE A 1 87 ? 18.750 -3.740 -24.346 1.00 81.56 87 ILE A O 1
ATOM 687 N N . THR A 1 88 ? 18.577 -5.590 -23.076 1.00 84.88 88 THR A N 1
ATOM 688 C CA . THR A 1 88 ? 18.872 -6.554 -24.147 1.00 84.88 88 THR A CA 1
ATOM 689 C C . THR A 1 88 ? 17.621 -7.383 -24.389 1.00 84.88 88 THR A C 1
ATOM 691 O O . THR A 1 88 ? 17.077 -7.942 -23.443 1.00 84.88 88 THR A O 1
ATOM 694 N N . GLY A 1 89 ? 17.155 -7.431 -25.632 1.00 83.81 89 GLY A N 1
ATOM 695 C CA . GLY A 1 89 ? 15.939 -8.138 -26.022 1.00 83.81 89 GLY A CA 1
ATOM 696 C C . GLY A 1 89 ? 15.749 -8.108 -27.533 1.00 83.81 89 GLY A C 1
ATOM 697 O O . GLY A 1 89 ? 16.511 -7.451 -28.252 1.00 83.81 89 GLY A O 1
ATOM 698 N N . LEU A 1 90 ? 14.737 -8.820 -28.013 1.00 84.50 90 LEU A N 1
ATOM 699 C CA . LEU A 1 90 ? 14.385 -8.879 -29.429 1.00 84.50 90 LEU A CA 1
ATOM 700 C C . LEU A 1 90 ? 13.343 -7.796 -29.731 1.00 84.50 90 LEU A C 1
ATOM 702 O O . LEU A 1 90 ? 12.347 -7.667 -29.024 1.00 84.50 90 LEU A O 1
ATOM 706 N N . VAL A 1 91 ? 13.568 -6.988 -30.768 1.00 83.06 91 VAL A N 1
ATOM 707 C CA . VAL A 1 91 ? 12.594 -5.972 -31.195 1.00 83.06 91 VAL A CA 1
ATOM 708 C C . VAL A 1 91 ? 11.468 -6.674 -31.950 1.00 83.06 91 VAL A C 1
ATOM 710 O O . VAL A 1 91 ? 11.684 -7.210 -33.034 1.00 83.06 91 VAL A O 1
ATOM 713 N N . VAL A 1 92 ? 10.274 -6.683 -31.362 1.00 86.44 92 VAL A N 1
ATOM 714 C CA . VAL A 1 92 ? 9.118 -7.461 -31.858 1.00 86.44 92 VAL A CA 1
ATOM 715 C C . VAL A 1 92 ? 8.209 -6.651 -32.770 1.00 86.44 92 VAL A C 1
ATOM 717 O O . VAL A 1 92 ? 7.405 -7.209 -33.513 1.00 86.44 92 VAL A O 1
ATOM 720 N N . ALA A 1 93 ? 8.290 -5.328 -32.679 1.00 84.62 93 ALA A N 1
ATOM 721 C CA . ALA A 1 93 ? 7.485 -4.418 -33.471 1.00 84.62 93 ALA A CA 1
ATOM 722 C C . ALA A 1 93 ? 8.311 -3.203 -33.876 1.00 84.62 93 ALA A C 1
ATOM 724 O O . ALA A 1 93 ? 9.252 -2.810 -33.183 1.00 84.62 93 ALA A O 1
ATOM 725 N N . GLU A 1 94 ? 7.923 -2.603 -34.995 1.00 83.12 94 GLU A N 1
ATOM 726 C CA . GLU A 1 94 ? 8.544 -1.384 -35.485 1.00 83.12 94 GLU A CA 1
ATOM 727 C C . GLU A 1 94 ? 8.393 -0.254 -34.446 1.00 83.12 94 GLU A C 1
ATOM 729 O O . GLU A 1 94 ? 7.324 -0.133 -33.833 1.00 83.12 94 GLU A O 1
ATOM 734 N N . PRO A 1 95 ? 9.453 0.536 -34.183 1.00 80.75 95 PRO A N 1
ATOM 735 C CA . PRO A 1 95 ? 9.394 1.618 -33.210 1.00 80.75 95 PRO A CA 1
ATOM 736 C C . PRO A 1 95 ? 8.330 2.646 -33.591 1.00 80.75 95 PRO A C 1
ATOM 738 O O . PRO A 1 95 ? 8.347 3.189 -34.694 1.00 80.75 95 PRO A O 1
ATOM 741 N N . ASP A 1 96 ? 7.439 2.952 -32.653 1.00 84.44 96 ASP A N 1
ATOM 742 C CA . ASP A 1 96 ? 6.463 4.025 -32.829 1.00 84.44 96 ASP A CA 1
ATOM 743 C C . ASP A 1 96 ? 7.132 5.348 -32.439 1.00 84.44 96 ASP A C 1
ATOM 745 O O . ASP A 1 96 ? 7.400 5.622 -31.262 1.00 84.44 96 ASP A O 1
ATOM 749 N N . VAL A 1 97 ? 7.513 6.117 -33.458 1.00 84.12 97 VAL A N 1
ATOM 750 C CA . VAL A 1 97 ? 8.263 7.366 -33.317 1.00 84.12 97 VAL A CA 1
ATOM 751 C C . VAL A 1 97 ? 7.283 8.531 -33.238 1.00 84.12 97 VAL A C 1
ATOM 753 O O . VAL A 1 97 ? 6.580 8.838 -34.199 1.00 84.12 97 VAL A O 1
ATOM 756 N N . SER A 1 98 ? 7.286 9.226 -32.102 1.00 84.19 98 SER A N 1
ATOM 757 C CA . SER A 1 98 ? 6.608 10.507 -31.915 1.00 84.19 98 SER A CA 1
ATOM 758 C C . SER A 1 98 ? 7.634 11.630 -31.727 1.00 84.19 98 SER A C 1
ATOM 760 O O . SER A 1 98 ? 8.780 11.384 -31.356 1.00 84.19 98 SER A O 1
ATOM 762 N N . ASP A 1 99 ? 7.213 12.886 -31.889 1.00 82.62 99 ASP A N 1
ATOM 763 C CA . ASP A 1 99 ? 8.063 14.076 -31.697 1.00 82.62 99 ASP A CA 1
ATOM 764 C C . ASP A 1 99 ? 8.690 14.172 -30.294 1.00 82.62 99 ASP A C 1
ATOM 766 O O . ASP A 1 99 ? 9.701 14.845 -30.100 1.00 82.62 99 ASP A O 1
ATOM 770 N N . ARG A 1 100 ? 8.076 13.540 -29.284 1.00 83.50 100 ARG A N 1
ATOM 771 C CA . ARG A 1 100 ? 8.508 13.629 -27.876 1.00 83.50 100 ARG A CA 1
ATOM 772 C C . ARG A 1 100 ? 9.148 12.360 -27.330 1.00 83.50 100 ARG A C 1
ATOM 774 O O . ARG A 1 100 ? 9.819 12.428 -26.304 1.00 83.50 100 ARG A O 1
ATOM 781 N N . PHE A 1 101 ? 8.892 11.212 -27.946 1.00 81.69 101 PHE A N 1
ATOM 782 C CA . PHE A 1 101 ? 9.351 9.919 -27.452 1.00 81.69 101 PHE A CA 1
ATOM 783 C C . PHE A 1 101 ? 9.326 8.877 -28.567 1.00 81.69 101 PHE A C 1
ATOM 785 O O . PHE A 1 101 ? 8.511 8.950 -29.483 1.00 81.69 101 PHE A O 1
ATOM 792 N N . VAL A 1 102 ? 10.193 7.877 -28.446 1.00 85.19 102 VAL A N 1
ATOM 793 C CA . VAL A 1 102 ? 10.169 6.676 -29.283 1.00 85.19 102 VAL A CA 1
ATOM 794 C C . VAL A 1 102 ? 9.722 5.517 -28.410 1.00 85.19 102 VAL A C 1
ATOM 796 O O . VAL A 1 102 ? 10.344 5.240 -27.383 1.00 85.19 102 VAL A O 1
ATOM 799 N N . ASN A 1 103 ? 8.637 4.853 -28.793 1.00 84.56 103 ASN A N 1
ATOM 800 C CA . ASN A 1 103 ? 8.122 3.694 -28.080 1.00 84.56 103 ASN A CA 1
ATOM 801 C C . ASN A 1 103 ? 8.645 2.413 -28.744 1.00 84.56 103 ASN A C 1
ATOM 803 O O . ASN A 1 103 ? 8.208 2.049 -29.836 1.00 84.56 103 ASN A O 1
ATOM 807 N N . LEU A 1 104 ? 9.599 1.740 -28.094 1.00 82.94 104 LEU A N 1
ATOM 808 C CA . LEU A 1 104 ? 10.111 0.441 -28.531 1.00 82.94 104 LEU A CA 1
ATOM 809 C C . LEU A 1 104 ? 9.392 -0.685 -27.788 1.00 82.94 104 LEU A C 1
ATOM 811 O O . LEU A 1 104 ? 9.333 -0.690 -26.559 1.00 82.94 104 LEU A O 1
ATOM 815 N N . ARG A 1 105 ? 8.907 -1.678 -28.538 1.00 82.44 105 ARG A N 1
ATOM 816 C CA . ARG A 1 105 ? 8.398 -2.934 -27.980 1.00 82.44 105 ARG A CA 1
ATOM 817 C C . ARG A 1 105 ? 9.465 -4.008 -28.136 1.00 82.44 105 ARG A C 1
ATOM 819 O O . ARG A 1 105 ? 9.843 -4.354 -29.255 1.00 82.44 105 ARG A O 1
ATOM 826 N N . VAL A 1 106 ? 9.943 -4.504 -27.004 1.00 82.12 106 VAL A N 1
ATOM 827 C CA . VAL A 1 106 ? 10.970 -5.542 -26.906 1.00 82.12 106 VAL A CA 1
ATOM 828 C C . VAL A 1 106 ? 10.408 -6.740 -26.157 1.00 82.12 106 VAL A C 1
ATOM 830 O O . VAL A 1 106 ? 9.720 -6.556 -25.154 1.00 82.12 106 VAL A O 1
ATOM 833 N N . ASP A 1 107 ? 10.698 -7.933 -26.663 1.00 79.12 107 ASP A N 1
ATOM 834 C CA . ASP A 1 107 ? 10.428 -9.202 -25.990 1.00 79.12 107 ASP A CA 1
ATOM 835 C C . ASP A 1 107 ? 11.725 -9.735 -25.389 1.00 79.12 107 ASP A C 1
ATOM 837 O O . ASP A 1 107 ? 12.817 -9.534 -25.943 1.00 79.12 107 ASP A O 1
ATOM 841 N N . VAL A 1 108 ? 11.604 -10.376 -24.236 1.00 74.19 108 VAL A N 1
ATOM 842 C CA . VAL A 1 108 ? 12.723 -10.961 -23.498 1.00 74.19 108 VAL A CA 1
ATOM 843 C C . VAL A 1 108 ? 12.268 -12.342 -23.041 1.00 74.19 108 VAL A C 1
ATOM 845 O O . VAL A 1 108 ? 11.249 -12.434 -22.361 1.00 74.19 108 VAL A O 1
ATOM 848 N N . ASP A 1 109 ? 13.012 -13.378 -23.437 1.00 61.59 109 ASP A N 1
ATOM 849 C CA . ASP A 1 109 ? 12.816 -14.763 -22.976 1.00 61.59 109 ASP A CA 1
ATOM 850 C C . ASP A 1 109 ? 13.152 -14.935 -21.483 1.00 61.59 109 ASP A C 1
ATOM 852 O O . ASP A 1 109 ? 14.147 -14.325 -21.013 1.00 61.59 109 ASP A O 1
#